Protein AF-A0A7J9ITI6-F1 (afdb_monomer_lite)

Secondary structure (DSSP, 8-state):
---HHHHHHHHH----B-TTTS-SB--HHIIIII-HHHHHHHHHTTPPPP----TTHHHHHHHHHHHHS-HHHHHHHHHHHHHHHH-

Structure (mmCIF, N/CA/C/O backbone):
data_AF-A0A7J9ITI6-F1
#
_entry.id   AF-A0A7J9ITI6-F1
#
loop_
_atom_site.group_PDB
_atom_site.id
_atom_site.type_symbol
_atom_site.label_atom_id
_atom_site.label_alt_id
_atom_site.label_comp_id
_atom_site.label_asym_id
_atom_site.label_entity_id
_atom_site.label_seq_id
_atom_site.pdbx_PDB_ins_code
_atom_site.Cartn_x
_atom_site.Cartn_y
_atom_site.Cartn_z
_atom_site.occupancy
_atom_site.B_iso_or_equiv
_atom_site.auth_seq_id
_atom_site.auth_comp_id
_atom_site.auth_asym_id
_atom_site.auth_atom_id
_atom_site.pdbx_PDB_model_num
ATOM 1 N N . MET A 1 1 ? -17.872 8.465 -8.842 1.00 40.50 1 MET A N 1
ATOM 2 C CA . MET A 1 1 ? -18.385 9.431 -7.844 1.00 40.50 1 MET A CA 1
ATOM 3 C C . MET A 1 1 ? -18.602 8.687 -6.538 1.00 40.50 1 MET A C 1
ATOM 5 O O . MET A 1 1 ? -19.302 7.683 -6.587 1.00 40.50 1 MET A O 1
ATOM 9 N N . PRO A 1 2 ? -18.011 9.107 -5.408 1.00 47.12 2 PRO A N 1
ATOM 10 C CA . PRO A 1 2 ? -18.337 8.519 -4.114 1.00 47.12 2 PRO A CA 1
ATOM 11 C C . PRO A 1 2 ? -19.722 9.013 -3.671 1.00 47.12 2 PRO A C 1
ATOM 13 O O . PRO A 1 2 ? -20.024 10.201 -3.777 1.00 47.12 2 PRO A O 1
ATOM 16 N N . THR A 1 3 ? -20.585 8.101 -3.229 1.00 59.62 3 THR A N 1
ATOM 17 C CA . THR A 1 3 ? -21.957 8.390 -2.792 1.00 59.62 3 THR A CA 1
ATOM 18 C C . THR A 1 3 ? -21.996 8.831 -1.329 1.00 59.62 3 THR A C 1
ATOM 20 O O . THR A 1 3 ? -21.237 8.351 -0.488 1.00 59.62 3 THR A O 1
ATOM 23 N N . LEU A 1 4 ? -22.938 9.722 -1.004 1.00 52.72 4 LEU A N 1
ATOM 24 C CA . LEU A 1 4 ? -23.202 10.227 0.352 1.00 52.72 4 LEU A CA 1
ATOM 25 C C . LEU A 1 4 ? -23.423 9.122 1.399 1.00 52.72 4 LEU A C 1
ATOM 27 O O . LEU A 1 4 ? -23.165 9.352 2.574 1.00 52.72 4 LEU A O 1
ATOM 31 N N . GLN A 1 5 ? -23.836 7.920 0.987 1.00 53.31 5 GLN A N 1
ATOM 32 C CA . GLN A 1 5 ? -23.955 6.753 1.867 1.00 53.31 5 GLN A CA 1
ATOM 33 C C . GLN A 1 5 ? -22.618 6.321 2.477 1.00 53.31 5 GLN A C 1
ATOM 35 O O . GLN A 1 5 ? -22.583 5.985 3.655 1.00 53.31 5 GLN A O 1
ATOM 40 N N . VAL A 1 6 ? -21.513 6.395 1.727 1.00 58.19 6 VAL A N 1
ATOM 41 C CA . VAL A 1 6 ? -20.175 6.071 2.251 1.00 58.19 6 VAL A CA 1
ATOM 42 C C . VAL A 1 6 ? -19.761 7.100 3.305 1.00 58.19 6 VAL A C 1
ATOM 44 O O . VAL A 1 6 ? -19.236 6.744 4.353 1.00 58.19 6 VAL A O 1
ATOM 47 N N . LEU A 1 7 ? -20.072 8.379 3.074 1.00 55.69 7 LEU A N 1
ATOM 48 C CA . LEU A 1 7 ? -19.813 9.456 4.037 1.00 55.69 7 LEU A CA 1
ATOM 49 C C . LEU A 1 7 ? -20.715 9.367 5.278 1.00 55.69 7 LEU A C 1
ATOM 51 O O . LEU A 1 7 ? -20.272 9.682 6.379 1.00 55.69 7 LEU A O 1
ATOM 55 N N . HIS A 1 8 ? -21.969 8.942 5.111 1.00 55.28 8 HIS A N 1
ATOM 56 C CA . HIS A 1 8 ? -22.931 8.788 6.201 1.00 55.28 8 HIS A CA 1
ATOM 57 C C . HIS A 1 8 ? -22.603 7.577 7.083 1.00 55.28 8 HIS A C 1
ATOM 59 O O . HIS A 1 8 ? -22.605 7.700 8.306 1.00 55.28 8 HIS A O 1
ATOM 65 N N . ASN A 1 9 ? -22.233 6.441 6.485 1.00 56.47 9 ASN A N 1
ATOM 66 C CA . ASN A 1 9 ? -21.791 5.261 7.231 1.00 56.47 9 ASN A CA 1
ATOM 67 C C . ASN A 1 9 ? -20.497 5.536 8.014 1.00 56.47 9 ASN A C 1
ATOM 69 O O . ASN A 1 9 ? -20.366 5.079 9.145 1.00 56.47 9 ASN A O 1
ATOM 73 N N . ARG A 1 10 ? -19.592 6.364 7.471 1.00 56.53 10 ARG A N 1
ATOM 74 C CA . ARG A 1 10 ? -18.357 6.796 8.152 1.00 56.53 10 ARG A CA 1
ATOM 75 C C . ARG A 1 10 ? -18.587 7.724 9.352 1.00 56.53 10 ARG A C 1
ATOM 77 O O . ARG A 1 10 ? -17.733 7.792 10.221 1.00 56.53 10 ARG A O 1
ATOM 84 N N . LYS A 1 11 ? -19.723 8.430 9.436 1.00 52.47 11 LYS A N 1
ATOM 85 C CA . LYS A 1 11 ? -20.042 9.312 10.581 1.00 52.47 11 LYS A CA 1
ATOM 86 C C . LYS A 1 11 ? -20.763 8.609 11.736 1.00 52.47 11 LYS A C 1
ATOM 88 O O . LYS A 1 11 ? -20.861 9.199 12.807 1.00 52.47 11 LYS A O 1
ATOM 93 N N . PHE A 1 12 ? -21.285 7.397 11.526 1.00 46.38 12 PHE A N 1
ATOM 94 C CA . PHE A 1 12 ? -22.079 6.669 12.528 1.00 46.38 12 PHE A CA 1
ATOM 95 C C . PHE A 1 12 ? -21.336 5.511 13.211 1.00 46.38 12 PHE A C 1
ATOM 97 O O . PHE A 1 12 ? -21.823 4.991 14.214 1.00 46.38 12 PHE A O 1
ATOM 104 N N . ALA A 1 13 ? -20.153 5.124 12.727 1.00 47.22 13 ALA A N 1
ATOM 105 C CA . ALA A 1 13 ? -19.277 4.205 13.443 1.00 47.22 13 ALA A CA 1
ATOM 106 C C . ALA A 1 13 ? -18.512 4.978 14.529 1.00 47.22 13 ALA A C 1
ATOM 108 O O . ALA A 1 13 ? -17.443 5.529 14.305 1.00 47.22 13 ALA A O 1
ATOM 109 N N . VAL A 1 14 ? -19.098 5.027 15.723 1.00 46.16 14 VAL A N 1
ATOM 110 C CA . VAL A 1 14 ? -18.568 5.600 16.977 1.00 46.16 14 VAL A CA 1
ATOM 111 C C . VAL A 1 14 ? -17.397 4.773 17.543 1.00 46.16 14 VAL A C 1
ATOM 113 O O . VAL A 1 14 ? -17.195 4.661 18.745 1.00 46.16 14 VAL A O 1
ATOM 116 N N . ALA A 1 15 ? -16.580 4.187 16.682 1.00 51.16 15 ALA A N 1
ATOM 117 C CA . ALA A 1 15 ? -15.274 3.715 17.073 1.00 51.16 15 ALA A CA 1
ATOM 118 C C . ALA A 1 15 ? -14.314 4.510 16.215 1.00 51.16 15 ALA A C 1
ATOM 120 O O . ALA A 1 15 ? -14.257 4.312 15.008 1.00 51.16 15 ALA A O 1
ATOM 121 N N . ASN A 1 16 ? -13.525 5.369 16.844 1.00 59.62 16 ASN A N 1
ATOM 122 C CA . ASN A 1 16 ? -12.324 5.921 16.241 1.00 59.62 16 ASN A CA 1
ATOM 123 C C . ASN A 1 16 ? -11.370 4.808 15.766 1.00 59.62 16 ASN A C 1
ATOM 125 O O . ASN A 1 16 ? -10.252 5.122 15.466 1.00 59.62 16 ASN A O 1
ATOM 129 N N . GLN A 1 17 ? -11.734 3.528 15.714 1.00 65.62 17 GLN A N 1
ATOM 130 C CA . GLN A 1 17 ? -10.840 2.415 15.453 1.00 65.62 17 GLN A CA 1
ATOM 131 C C . GLN A 1 17 ? -10.641 2.188 13.960 1.00 65.62 17 GLN A C 1
ATOM 133 O O . GLN A 1 17 ? -11.607 2.196 13.202 1.00 65.62 17 GLN A O 1
ATOM 138 N N . CYS A 1 18 ? -9.400 1.933 13.551 1.00 70.38 18 CYS A N 1
ATOM 139 C CA . CYS A 1 18 ? -9.086 1.576 12.175 1.00 70.38 18 CYS A CA 1
ATOM 140 C C . CYS A 1 18 ? -9.881 0.344 11.725 1.00 70.38 18 CYS A C 1
ATOM 142 O O . CYS A 1 18 ? -9.701 -0.743 12.266 1.00 70.38 18 CYS A O 1
ATOM 144 N N . LEU A 1 19 ? -10.702 0.472 10.682 1.00 68.25 19 LEU A N 1
ATOM 145 C CA . LEU A 1 19 ? -11.488 -0.646 10.138 1.00 68.25 19 LEU A CA 1
ATOM 146 C C . LEU A 1 19 ? -10.639 -1.760 9.503 1.00 68.25 19 LEU A C 1
ATOM 148 O O . LEU A 1 19 ? -11.133 -2.856 9.242 1.00 68.25 19 LEU A O 1
ATOM 152 N N . VAL A 1 20 ? -9.358 -1.487 9.258 1.00 73.12 20 VAL A N 1
ATOM 153 C CA . VAL A 1 20 ? -8.437 -2.408 8.590 1.00 73.12 20 VAL A CA 1
ATOM 154 C C . VAL A 1 20 ? -7.761 -3.353 9.591 1.00 73.12 20 VAL A C 1
ATOM 156 O O . VAL A 1 20 ? -7.686 -4.555 9.347 1.00 73.12 20 VAL A O 1
ATOM 159 N N . CYS A 1 21 ? -7.275 -2.842 10.726 1.00 74.38 21 CYS A N 1
ATOM 160 C CA . CYS A 1 21 ? -6.636 -3.656 11.773 1.00 74.38 21 CYS A CA 1
ATOM 161 C C . CYS A 1 21 ? -7.475 -3.804 13.051 1.00 74.38 21 CYS A C 1
ATOM 163 O O . CYS A 1 21 ? -7.127 -4.618 13.903 1.00 74.38 21 CYS A O 1
ATOM 165 N N . GLY A 1 22 ? -8.557 -3.041 13.198 1.00 67.06 22 GLY A N 1
ATOM 166 C CA . GLY A 1 22 ? -9.383 -2.991 14.405 1.00 67.06 22 GLY A CA 1
ATOM 167 C C . GLY A 1 22 ? -8.725 -2.290 15.597 1.00 67.06 22 GLY A C 1
ATOM 168 O O . GLY A 1 22 ? -9.298 -2.308 16.684 1.00 67.06 22 GLY A O 1
ATOM 169 N N . ASP A 1 23 ? -7.540 -1.695 15.421 1.00 64.69 23 ASP A N 1
ATOM 170 C CA . ASP A 1 23 ? -6.728 -1.116 16.494 1.00 64.69 23 ASP A CA 1
ATOM 171 C C . ASP A 1 23 ? -6.285 0.317 16.159 1.00 64.69 23 ASP A C 1
ATOM 173 O O . ASP A 1 23 ? -6.036 0.637 15.001 1.00 64.69 23 ASP A O 1
ATOM 177 N N . GLY A 1 24 ? -6.169 1.180 17.170 1.00 65.69 24 GLY A N 1
ATOM 178 C CA . GLY A 1 24 ? -5.735 2.578 17.009 1.00 65.69 24 GLY A CA 1
ATOM 179 C C . GLY A 1 24 ? -6.727 3.504 16.290 1.00 65.69 24 GLY A C 1
ATOM 180 O O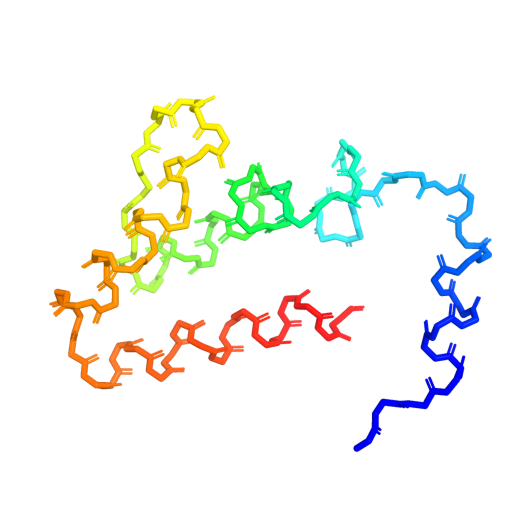 . GLY A 1 24 ? -7.739 3.053 15.767 1.00 65.69 24 GLY A O 1
ATOM 181 N N . GLU A 1 25 ? -6.454 4.818 16.290 1.00 73.69 25 GLU A N 1
ATOM 182 C CA . GLU A 1 25 ? -7.358 5.794 15.669 1.00 73.69 25 GLU A CA 1
ATOM 183 C C . GLU A 1 25 ? -7.368 5.678 14.126 1.00 73.69 25 GLU A C 1
ATOM 185 O O . GLU A 1 25 ? -6.293 5.642 13.527 1.00 73.69 25 GLU A O 1
ATOM 190 N N . GLU A 1 26 ? -8.528 5.654 13.453 1.00 69.75 26 GLU A N 1
ATOM 191 C CA . GLU A 1 26 ? -8.628 5.666 11.987 1.00 69.75 26 GLU A CA 1
ATOM 192 C C . GLU A 1 26 ? -8.239 7.040 11.435 1.00 69.75 26 GLU A C 1
ATOM 194 O O . GLU A 1 26 ? -9.063 7.879 11.068 1.00 69.75 26 GLU A O 1
ATOM 199 N N . THR A 1 27 ? -6.936 7.270 11.365 1.00 76.12 27 THR A N 1
ATOM 200 C CA . THR A 1 27 ? -6.342 8.393 10.654 1.00 76.12 27 THR A CA 1
ATOM 201 C C . THR A 1 27 ? -5.755 7.909 9.333 1.00 76.12 27 THR A C 1
ATOM 203 O O . THR A 1 27 ? -5.419 6.737 9.159 1.00 76.12 27 THR A O 1
ATOM 206 N N . ILE A 1 28 ? -5.597 8.821 8.370 1.00 73.31 28 ILE A N 1
ATOM 207 C CA . ILE A 1 28 ? -4.896 8.516 7.110 1.00 73.31 28 ILE A CA 1
ATOM 208 C C . ILE A 1 28 ? -3.464 8.047 7.413 1.00 73.31 28 ILE A C 1
ATOM 210 O O . ILE A 1 28 ? -2.949 7.148 6.764 1.00 73.31 28 ILE A O 1
ATOM 214 N N . GLU A 1 29 ? -2.823 8.627 8.422 1.00 74.44 29 GLU A N 1
ATOM 215 C CA . GLU A 1 29 ? -1.488 8.217 8.863 1.00 74.44 29 GLU A CA 1
ATOM 216 C C . GLU A 1 29 ? -1.517 6.775 9.366 1.00 74.44 29 GLU A C 1
ATOM 218 O O . GLU A 1 29 ? -0.763 5.938 8.876 1.00 74.44 29 GLU A O 1
ATOM 223 N N . HIS A 1 30 ? -2.486 6.437 10.218 1.00 76.88 30 HIS A N 1
ATOM 224 C CA . HIS A 1 30 ? -2.628 5.081 10.708 1.00 76.88 30 HIS A CA 1
ATOM 225 C C . HIS A 1 30 ? -2.898 4.094 9.568 1.00 76.88 30 HIS A C 1
ATOM 227 O O . HIS A 1 30 ? -2.157 3.136 9.402 1.00 76.88 30 HIS A O 1
ATOM 233 N N . VAL A 1 31 ? -3.896 4.331 8.716 1.00 77.25 31 VAL A N 1
ATOM 234 C CA . VAL A 1 31 ? -4.269 3.389 7.644 1.00 77.25 31 VAL A CA 1
ATOM 235 C C . VAL A 1 31 ? -3.114 3.128 6.671 1.00 77.25 31 VAL A C 1
ATOM 237 O O . VAL A 1 31 ? -2.941 1.991 6.231 1.00 77.25 31 VAL A O 1
ATOM 240 N N . PHE A 1 32 ? -2.315 4.144 6.336 1.00 74.31 32 PHE A N 1
ATOM 241 C CA . PHE A 1 32 ? -1.273 4.038 5.309 1.00 74.31 32 PHE A CA 1
ATOM 242 C C . PHE A 1 32 ? 0.118 3.709 5.861 1.00 74.31 32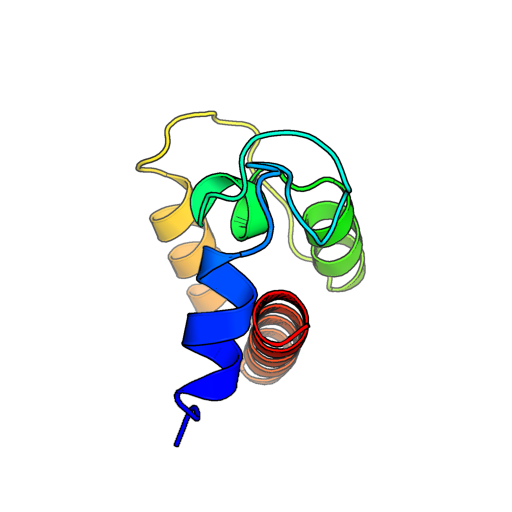 PHE A C 1
ATOM 244 O O . PHE A 1 32 ? 0.917 3.097 5.148 1.00 74.31 32 PHE A O 1
ATOM 251 N N . GLN A 1 33 ? 0.416 4.106 7.098 1.00 75.69 33 GLN A N 1
ATOM 252 C CA . GLN A 1 33 ? 1.734 3.956 7.708 1.00 75.69 33 GLN A CA 1
ATOM 253 C C . GLN A 1 33 ? 1.722 2.991 8.888 1.00 75.69 33 GLN A C 1
ATOM 255 O O . GLN A 1 33 ? 2.580 2.116 8.926 1.00 75.69 33 GLN A O 1
ATOM 260 N N . ASP A 1 34 ? 0.803 3.114 9.843 1.00 75.56 34 ASP A N 1
ATOM 261 C CA . ASP A 1 34 ? 0.913 2.396 11.129 1.00 75.56 34 ASP A CA 1
ATOM 262 C C . ASP A 1 34 ? 0.082 1.118 11.210 1.00 75.56 34 ASP A C 1
ATOM 264 O O . ASP A 1 34 ? 0.355 0.241 12.030 1.00 75.56 34 ASP A O 1
ATOM 268 N N . CYS A 1 35 ? -0.877 0.959 10.306 1.00 81.62 35 CYS A N 1
ATOM 269 C CA . CYS A 1 35 ? -1.749 -0.190 10.245 1.00 81.62 35 CYS A CA 1
ATOM 270 C C . CYS A 1 35 ? -0.920 -1.430 9.906 1.00 81.62 35 CYS A C 1
ATOM 272 O O . CYS A 1 35 ? -0.348 -1.568 8.818 1.00 81.62 35 CYS A O 1
ATOM 274 N N . SER A 1 36 ? -0.870 -2.364 10.853 1.00 81.44 36 SER A N 1
ATOM 275 C CA . SER A 1 36 ? -0.118 -3.616 10.742 1.00 81.44 36 SER A CA 1
ATOM 276 C C . SER A 1 36 ? -0.559 -4.464 9.546 1.00 81.44 36 SER A C 1
ATOM 278 O O . SER A 1 36 ? 0.265 -5.151 8.938 1.00 81.44 36 SER A O 1
ATOM 280 N N . PHE A 1 37 ? -1.837 -4.389 9.175 1.00 82.12 37 PHE A N 1
ATOM 281 C CA . PHE A 1 37 ? -2.393 -5.068 8.010 1.00 82.12 37 PHE A CA 1
ATOM 282 C C . PHE A 1 37 ? -1.920 -4.428 6.699 1.00 82.12 37 PHE A C 1
ATOM 284 O O . PHE A 1 37 ? -1.391 -5.120 5.829 1.00 82.12 37 PHE A O 1
ATOM 291 N N . THR A 1 38 ? -2.006 -3.100 6.583 1.00 82.31 38 THR A N 1
ATOM 292 C CA . THR A 1 38 ? -1.468 -2.362 5.430 1.00 82.31 38 THR A CA 1
ATOM 293 C C . THR A 1 38 ? 0.031 -2.608 5.266 1.00 82.31 38 THR A C 1
ATOM 295 O O . THR A 1 38 ? 0.501 -2.850 4.151 1.00 82.31 38 THR A O 1
ATOM 298 N N . ARG A 1 39 ? 0.786 -2.639 6.374 1.00 83.88 39 ARG A N 1
ATOM 299 C CA . ARG A 1 39 ? 2.214 -2.979 6.359 1.00 83.88 39 ARG A CA 1
ATOM 300 C C . ARG A 1 39 ? 2.487 -4.376 5.816 1.00 83.88 39 ARG A C 1
ATOM 302 O O . ARG A 1 39 ? 3.440 -4.542 5.059 1.00 83.88 39 ARG A O 1
ATOM 309 N N . GLN A 1 40 ? 1.673 -5.367 6.172 1.00 84.56 40 GLN A N 1
ATOM 310 C CA . GLN A 1 40 ? 1.819 -6.728 5.650 1.00 84.56 40 GLN A CA 1
ATOM 311 C C . GLN A 1 40 ? 1.570 -6.783 4.142 1.00 84.56 40 GLN A C 1
ATOM 313 O O . GLN A 1 40 ? 2.439 -7.251 3.412 1.00 84.56 40 GLN A O 1
ATOM 318 N N . ILE A 1 41 ? 0.461 -6.207 3.665 1.00 84.69 41 ILE A N 1
ATOM 319 C CA . ILE A 1 41 ? 0.146 -6.168 2.227 1.00 84.69 41 ILE A CA 1
ATOM 320 C C . ILE A 1 41 ? 1.275 -5.505 1.438 1.00 84.69 41 ILE A C 1
ATOM 322 O O . ILE A 1 41 ? 1.725 -6.016 0.415 1.00 84.69 41 ILE A O 1
ATOM 326 N N . LEU A 1 42 ? 1.754 -4.354 1.905 1.00 83.75 42 LEU A N 1
ATOM 327 C CA . LEU A 1 42 ? 2.802 -3.617 1.209 1.00 83.75 42 LEU A CA 1
ATOM 328 C C . LEU A 1 42 ? 4.147 -4.351 1.258 1.00 83.75 42 LEU A C 1
ATOM 330 O O . LEU A 1 42 ? 4.856 -4.381 0.250 1.00 83.75 42 LEU A O 1
ATOM 334 N N . LYS A 1 43 ? 4.469 -5.025 2.366 1.00 85.06 43 LYS A N 1
ATOM 335 C CA . LYS A 1 43 ? 5.647 -5.895 2.455 1.00 85.06 43 LYS A CA 1
ATOM 336 C C . LYS A 1 43 ? 5.584 -7.040 1.440 1.00 85.06 43 LYS A C 1
ATOM 338 O O . LYS A 1 43 ? 6.583 -7.287 0.766 1.00 85.06 43 LYS A O 1
ATOM 343 N N . ASP A 1 44 ? 4.425 -7.670 1.266 1.00 85.69 44 ASP A N 1
ATOM 344 C CA . ASP A 1 44 ? 4.217 -8.729 0.265 1.00 85.69 44 ASP A CA 1
ATOM 345 C C . ASP A 1 44 ? 4.343 -8.203 -1.175 1.00 85.69 44 ASP A C 1
ATOM 347 O O . ASP A 1 44 ? 4.777 -8.915 -2.082 1.00 85.69 44 ASP A O 1
ATOM 351 N N . LEU A 1 45 ? 4.047 -6.919 -1.388 1.00 83.38 45 LEU A N 1
ATOM 352 C CA . LEU A 1 45 ? 4.275 -6.209 -2.652 1.00 83.38 45 LEU A CA 1
ATOM 353 C C . LEU A 1 45 ? 5.728 -5.725 -2.826 1.00 83.38 45 LEU A C 1
ATOM 355 O O . LEU A 1 45 ? 6.051 -5.053 -3.813 1.00 83.38 45 LEU A O 1
ATOM 359 N N . GLY A 1 46 ? 6.619 -6.076 -1.895 1.00 83.19 46 GLY A N 1
ATOM 360 C CA . GLY A 1 46 ? 8.037 -5.730 -1.922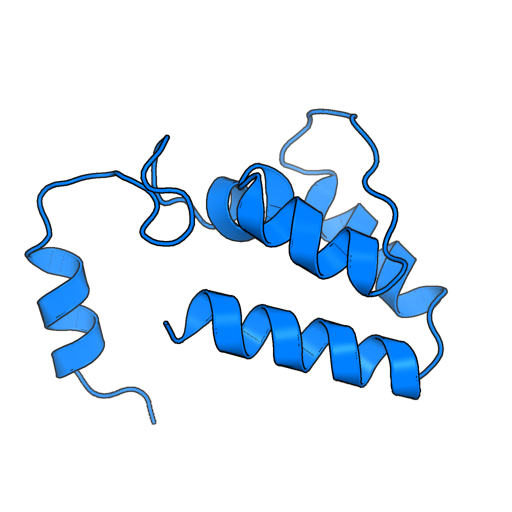 1.00 83.19 46 GLY A CA 1
ATOM 361 C C . GLY A 1 46 ? 8.319 -4.269 -1.580 1.00 83.19 46 GLY A C 1
ATOM 362 O O . GLY A 1 46 ? 9.308 -3.718 -2.065 1.00 83.19 46 GLY A O 1
ATOM 363 N N . VAL A 1 47 ? 7.441 -3.616 -0.817 1.00 82.19 47 VAL A N 1
ATOM 364 C CA . VAL A 1 47 ? 7.631 -2.255 -0.301 1.00 82.19 47 VAL A CA 1
ATOM 365 C C . VAL A 1 47 ? 8.243 -2.327 1.098 1.00 82.19 47 VAL A C 1
ATOM 367 O O . VAL A 1 47 ? 7.700 -2.966 1.999 1.00 82.19 47 VAL A O 1
ATOM 370 N N . SER A 1 48 ? 9.392 -1.679 1.287 1.00 75.69 48 SER A N 1
ATOM 371 C CA . SER A 1 48 ? 10.085 -1.617 2.577 1.00 75.69 48 SER A CA 1
ATOM 372 C C . SER A 1 48 ? 9.715 -0.347 3.335 1.00 75.69 48 SER A C 1
ATOM 374 O O . SER A 1 48 ? 9.959 0.751 2.839 1.00 75.69 48 SER A O 1
ATOM 376 N N . PHE A 1 49 ? 9.186 -0.487 4.548 1.00 70.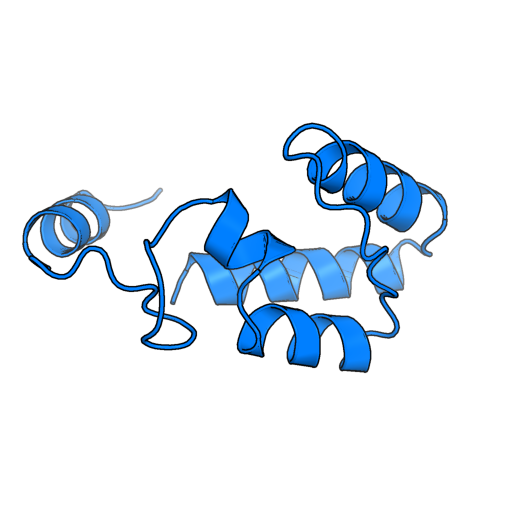75 49 PHE A N 1
ATOM 377 C CA . PHE A 1 49 ? 8.893 0.644 5.431 1.00 70.75 49 PHE A CA 1
ATOM 378 C C . PHE A 1 49 ? 10.145 1.092 6.180 1.00 70.75 49 PHE A C 1
ATOM 380 O O . PHE A 1 49 ? 10.850 0.264 6.758 1.00 70.75 49 PHE A O 1
ATOM 387 N N . THR A 1 50 ? 10.391 2.400 6.215 1.00 63.72 50 THR A N 1
ATOM 388 C CA . THR A 1 50 ? 11.337 3.012 7.152 1.00 63.72 50 THR A CA 1
ATOM 389 C C . THR A 1 50 ? 10.628 3.242 8.483 1.00 63.72 50 THR A C 1
ATOM 391 O O . THR A 1 50 ? 9.518 3.765 8.516 1.00 63.72 50 THR A O 1
ATOM 394 N N . THR A 1 51 ? 11.238 2.819 9.586 1.00 57.34 51 THR A N 1
ATOM 395 C CA . THR A 1 51 ? 10.679 2.938 10.945 1.00 57.34 51 THR A CA 1
ATOM 396 C C . THR A 1 51 ? 10.762 4.346 11.540 1.00 57.34 51 THR A C 1
ATOM 398 O O . THR A 1 51 ? 10.422 4.503 12.710 1.00 57.34 51 THR A O 1
ATOM 401 N N . ASP A 1 52 ? 11.198 5.357 10.784 1.00 55.22 52 ASP A N 1
ATOM 402 C CA . ASP A 1 52 ? 11.288 6.718 11.311 1.00 55.22 52 ASP A CA 1
ATOM 403 C C . ASP A 1 52 ? 9.903 7.369 11.407 1.00 55.22 52 ASP A C 1
ATOM 405 O O . ASP A 1 52 ? 9.123 7.458 10.458 1.00 55.22 52 ASP A O 1
ATOM 409 N N . ASN A 1 53 ? 9.580 7.734 12.644 1.00 53.25 53 ASN A N 1
ATOM 410 C CA . ASN A 1 53 ? 8.237 7.947 13.172 1.00 53.25 53 ASN A CA 1
ATOM 411 C C . ASN A 1 53 ? 7.775 9.410 13.052 1.00 53.25 53 ASN A C 1
ATOM 413 O O . ASN A 1 53 ? 7.020 9.899 13.889 1.00 53.25 53 ASN A O 1
ATOM 417 N N . ASN A 1 54 ? 8.271 10.146 12.056 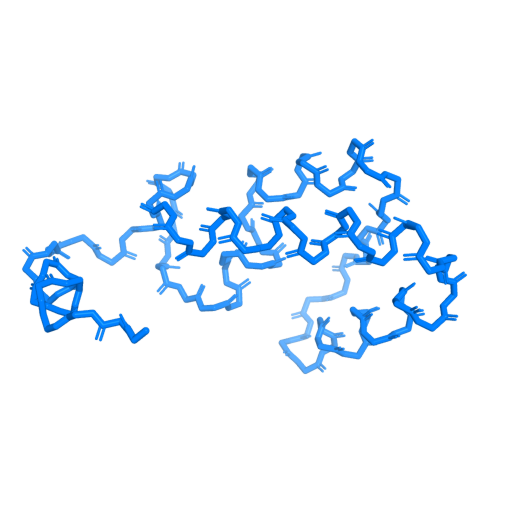1.00 57.47 54 ASN A N 1
ATOM 418 C CA . ASN A 1 54 ? 7.855 11.526 11.831 1.00 57.47 54 ASN A CA 1
ATOM 419 C C . ASN A 1 54 ? 6.728 11.554 10.792 1.00 57.47 54 ASN A C 1
ATOM 421 O O . ASN A 1 54 ? 6.940 11.213 9.632 1.00 57.47 54 ASN A O 1
ATOM 425 N N . ASN A 1 55 ? 5.534 12.021 11.173 1.00 55.28 55 ASN A N 1
ATOM 426 C CA . ASN A 1 55 ? 4.337 12.096 10.311 1.00 55.28 55 ASN A CA 1
ATOM 427 C C . ASN A 1 55 ? 4.542 12.877 8.994 1.00 55.28 55 ASN A C 1
ATOM 429 O O . ASN A 1 55 ? 3.740 12.773 8.067 1.00 55.28 55 ASN A O 1
ATOM 433 N N . GLN A 1 56 ? 5.615 13.659 8.872 1.00 57.00 56 GLN A N 1
ATOM 434 C CA . GLN A 1 56 ? 5.975 14.360 7.638 1.00 57.00 56 GLN A CA 1
ATOM 435 C C . GLN A 1 56 ? 6.766 13.476 6.651 1.00 57.00 56 GLN A C 1
ATOM 437 O O . GLN A 1 56 ? 6.836 13.780 5.459 1.00 57.00 56 GLN A O 1
ATOM 442 N N . GLU A 1 57 ? 7.319 12.356 7.118 1.00 72.81 57 GLU A N 1
ATOM 443 C CA . GLU A 1 57 ? 8.208 11.485 6.352 1.00 72.81 57 GLU A CA 1
ATOM 444 C C . GLU A 1 57 ? 7.478 10.396 5.572 1.00 72.81 57 GLU A C 1
ATOM 446 O O . GLU A 1 57 ? 7.959 10.026 4.507 1.00 72.81 57 GLU A O 1
ATOM 451 N N . TRP A 1 58 ? 6.292 9.934 5.983 1.00 73.25 58 TRP A N 1
ATOM 452 C CA . TRP A 1 58 ? 5.618 8.831 5.274 1.00 73.25 58 TRP A CA 1
ATOM 453 C C . TRP A 1 58 ? 5.186 9.199 3.852 1.00 73.25 58 TRP A C 1
ATOM 455 O O . TRP A 1 58 ? 5.291 8.384 2.936 1.00 73.25 58 TRP A O 1
ATOM 465 N N . ARG A 1 59 ? 4.750 10.447 3.631 1.00 78.44 59 ARG A N 1
ATOM 466 C CA . ARG A 1 59 ? 4.407 10.944 2.287 1.00 78.44 59 ARG A CA 1
ATOM 467 C C . ARG A 1 59 ? 5.641 11.021 1.399 1.00 78.44 59 ARG A C 1
ATOM 469 O O . ARG A 1 59 ? 5.572 10.672 0.223 1.00 78.44 59 ARG A O 1
ATOM 476 N N . MET A 1 60 ? 6.762 11.470 1.962 1.00 81.25 60 MET A N 1
ATOM 477 C CA . MET A 1 60 ? 8.036 11.532 1.247 1.00 81.25 60 MET A CA 1
ATOM 478 C C . MET A 1 60 ? 8.580 10.132 0.969 1.00 81.25 60 MET A C 1
ATOM 480 O O . MET A 1 60 ? 9.018 9.868 -0.144 1.00 81.25 60 MET A O 1
ATOM 484 N N . TRP A 1 61 ? 8.490 9.221 1.935 1.00 83.19 61 TRP A N 1
ATOM 485 C CA . TRP A 1 61 ? 8.837 7.814 1.781 1.00 83.19 61 TRP A CA 1
ATOM 486 C C . TRP A 1 61 ? 8.030 7.168 0.654 1.00 83.19 61 TRP A C 1
ATOM 488 O O . TRP A 1 61 ? 8.625 6.590 -0.253 1.00 83.19 61 TRP A O 1
ATOM 498 N N . LEU A 1 62 ? 6.703 7.345 0.638 1.00 81.38 62 LEU A N 1
ATOM 499 C CA . LEU A 1 62 ? 5.865 6.866 -0.460 1.00 81.38 62 LEU A CA 1
ATOM 500 C C . LEU A 1 62 ? 6.302 7.462 -1.793 1.00 81.38 62 LEU A C 1
ATOM 502 O O . LEU A 1 62 ? 6.485 6.722 -2.754 1.00 81.38 62 LEU A O 1
ATOM 506 N N . ALA A 1 63 ? 6.509 8.778 -1.864 1.00 84.88 63 ALA A N 1
ATOM 507 C CA . ALA A 1 63 ? 6.960 9.419 -3.094 1.00 84.88 63 ALA A CA 1
ATOM 508 C C . ALA A 1 63 ? 8.290 8.823 -3.589 1.00 84.88 63 ALA A C 1
ATOM 510 O O . ALA A 1 63 ? 8.415 8.494 -4.766 1.00 84.88 63 ALA A O 1
ATOM 511 N N . VAL A 1 64 ? 9.259 8.614 -2.693 1.00 84.69 64 VAL A N 1
ATOM 512 C CA . VAL A 1 64 ? 10.552 7.992 -3.009 1.00 84.69 64 VAL A CA 1
ATOM 513 C C . VAL A 1 64 ? 10.378 6.547 -3.476 1.00 84.69 64 VAL A C 1
ATOM 515 O O . VAL A 1 64 ? 11.019 6.146 -4.447 1.00 84.69 64 VAL A O 1
ATOM 518 N N . GLU A 1 65 ? 9.511 5.769 -2.831 1.00 83.62 65 GLU A N 1
ATOM 519 C CA . GLU A 1 65 ? 9.239 4.384 -3.216 1.00 83.62 65 GLU A CA 1
ATOM 520 C C . GLU A 1 65 ? 8.589 4.312 -4.604 1.00 83.62 65 GLU A C 1
ATOM 522 O O . GLU A 1 65 ? 9.013 3.515 -5.437 1.00 83.62 65 GLU A O 1
ATOM 527 N N . PHE A 1 66 ? 7.632 5.197 -4.904 1.00 83.88 66 PHE A N 1
ATOM 528 C CA . PHE A 1 66 ? 7.011 5.311 -6.228 1.00 83.88 66 PHE A CA 1
ATOM 529 C C . PHE A 1 66 ? 7.998 5.772 -7.309 1.00 83.88 66 PHE A C 1
ATOM 531 O O . PHE A 1 66 ? 7.911 5.307 -8.442 1.00 83.88 66 PHE A O 1
ATOM 538 N N . ILE A 1 67 ? 8.947 6.653 -6.977 1.00 87.25 67 ILE A N 1
ATOM 539 C CA . ILE A 1 67 ? 10.003 7.091 -7.906 1.00 87.25 67 ILE A CA 1
ATOM 540 C C . ILE A 1 67 ? 10.977 5.945 -8.215 1.00 87.25 67 ILE A C 1
ATOM 542 O O . ILE A 1 67 ? 11.438 5.817 -9.347 1.00 87.25 67 ILE A O 1
ATOM 546 N N . LYS A 1 68 ? 11.306 5.114 -7.219 1.00 85.19 68 LYS A N 1
ATOM 547 C CA . LYS A 1 68 ? 12.223 3.971 -7.373 1.00 85.19 68 LYS A CA 1
ATOM 548 C C . LYS A 1 68 ? 11.558 2.745 -8.003 1.00 85.19 68 LYS A C 1
ATOM 550 O O . LYS A 1 68 ? 12.246 1.891 -8.561 1.00 85.19 68 LYS A O 1
ATOM 555 N N . ALA A 1 69 ? 10.244 2.618 -7.871 1.00 84.38 69 ALA A N 1
ATOM 556 C CA . ALA A 1 69 ? 9.480 1.483 -8.356 1.00 84.38 69 ALA A CA 1
ATOM 557 C C . ALA A 1 69 ? 9.274 1.523 -9.879 1.00 84.38 69 ALA A C 1
ATOM 559 O O . ALA A 1 69 ? 9.183 2.575 -10.509 1.00 84.38 69 ALA A O 1
ATOM 560 N N . SER A 1 70 ? 9.152 0.343 -10.491 1.00 89.38 70 SER A N 1
ATOM 561 C CA . SER A 1 70 ? 8.703 0.245 -11.881 1.00 89.38 70 SER A CA 1
ATOM 562 C C . SER A 1 70 ? 7.229 0.636 -11.998 1.00 89.38 70 SER A C 1
ATOM 564 O O . SER A 1 70 ? 6.462 0.484 -11.049 1.00 89.38 70 SER A O 1
ATOM 566 N N . ILE A 1 71 ? 6.796 1.048 -13.193 1.00 88.94 71 ILE A N 1
ATOM 567 C CA . ILE A 1 71 ? 5.386 1.382 -13.467 1.00 88.94 71 ILE A CA 1
ATOM 568 C C . ILE A 1 71 ? 4.450 0.234 -13.050 1.00 88.94 71 ILE A C 1
ATOM 570 O O . ILE A 1 71 ? 3.398 0.470 -12.459 1.00 88.94 71 ILE A O 1
ATOM 574 N N . GLU A 1 72 ? 4.847 -1.014 -13.305 1.00 89.12 72 GLU A N 1
ATOM 575 C CA . GLU A 1 72 ? 4.074 -2.197 -12.912 1.00 89.12 72 GLU A CA 1
ATOM 576 C C . GLU A 1 72 ? 3.979 -2.363 -11.389 1.00 89.12 72 GLU A C 1
ATOM 578 O O . GLU A 1 72 ? 2.910 -2.687 -10.870 1.00 89.12 72 GLU A O 1
ATOM 583 N N . LYS A 1 73 ? 5.058 -2.082 -10.646 1.00 86.31 73 LYS A N 1
ATOM 584 C CA . LYS A 1 73 ? 5.033 -2.083 -9.176 1.00 86.31 73 LYS A CA 1
ATOM 585 C C . LYS A 1 73 ? 4.171 -0.929 -8.645 1.00 86.31 73 LYS A C 1
ATOM 587 O O . LYS A 1 73 ? 3.332 -1.162 -7.778 1.00 86.31 73 LYS A O 1
ATOM 592 N N . CYS A 1 74 ? 4.275 0.269 -9.223 1.00 87.62 74 CYS A N 1
ATOM 593 C CA . CYS A 1 74 ? 3.441 1.423 -8.870 1.00 87.62 74 CYS A CA 1
ATOM 594 C C . CYS A 1 74 ? 1.945 1.141 -9.052 1.00 87.62 74 CYS A C 1
ATOM 596 O O . CYS A 1 74 ? 1.151 1.482 -8.178 1.00 87.62 74 CYS A O 1
ATOM 598 N N . LYS A 1 75 ? 1.550 0.470 -10.144 1.00 89.62 75 LYS A N 1
ATOM 599 C CA . LYS A 1 75 ? 0.156 0.048 -10.361 1.00 89.62 75 LYS A CA 1
ATOM 600 C C . LYS A 1 75 ? -0.334 -0.874 -9.247 1.00 89.62 75 LYS A C 1
ATOM 602 O O . LYS A 1 75 ? -1.417 -0.654 -8.717 1.00 89.62 75 LYS A O 1
ATOM 607 N N . ARG A 1 76 ? 0.461 -1.881 -8.869 1.00 88.38 76 ARG A N 1
ATOM 608 C CA . ARG A 1 76 ? 0.095 -2.821 -7.794 1.00 88.38 76 ARG A CA 1
ATOM 609 C C . ARG A 1 76 ? -0.064 -2.112 -6.452 1.00 88.38 76 ARG A C 1
ATOM 611 O O . ARG A 1 76 ? -1.054 -2.344 -5.768 1.00 88.38 76 ARG A O 1
ATOM 618 N N . ILE A 1 77 ? 0.864 -1.218 -6.115 1.00 85.56 77 ILE A N 1
ATOM 619 C CA . ILE A 1 77 ? 0.805 -0.417 -4.885 1.00 85.56 77 ILE A CA 1
ATOM 620 C C . ILE A 1 77 ? -0.433 0.493 -4.890 1.00 85.56 77 ILE A C 1
ATOM 622 O O . ILE A 1 77 ? -1.169 0.534 -3.908 1.00 85.56 77 ILE A O 1
ATOM 626 N N . ALA A 1 78 ? -0.714 1.182 -6.000 1.00 87.00 78 ALA A N 1
ATOM 627 C CA . ALA A 1 78 ? -1.884 2.051 -6.124 1.00 87.00 78 ALA A CA 1
ATOM 628 C C . ALA A 1 78 ? -3.207 1.278 -5.994 1.00 87.00 78 ALA A C 1
ATOM 630 O O . ALA A 1 78 ? -4.120 1.740 -5.314 1.00 87.00 78 ALA A O 1
ATOM 631 N N . VAL A 1 79 ? -3.303 0.088 -6.600 1.00 87.88 79 VAL A N 1
ATOM 632 C CA . VAL A 1 79 ? -4.470 -0.796 -6.447 1.00 87.88 79 VAL A CA 1
ATOM 633 C C . VAL A 1 79 ? -4.616 -1.259 -5.000 1.00 87.88 79 VAL A C 1
ATOM 635 O O . VAL A 1 79 ? -5.723 -1.218 -4.473 1.00 87.88 79 VAL A O 1
ATOM 638 N N . ALA A 1 80 ? -3.523 -1.645 -4.337 1.00 85.81 80 ALA A N 1
ATOM 639 C CA . ALA A 1 80 ? -3.558 -2.056 -2.936 1.00 85.81 80 ALA A CA 1
ATOM 640 C C . ALA A 1 80 ? -4.081 -0.933 -2.032 1.00 85.81 80 ALA A C 1
ATOM 642 O O . ALA A 1 80 ? -5.005 -1.156 -1.256 1.00 85.81 80 ALA A O 1
ATOM 643 N N . PHE A 1 81 ? -3.575 0.293 -2.197 1.00 82.81 81 PHE A N 1
ATOM 644 C CA . PHE A 1 81 ? -4.087 1.451 -1.464 1.00 82.81 81 PHE A CA 1
ATOM 645 C C . PHE A 1 81 ? -5.548 1.761 -1.774 1.00 82.81 81 PHE A C 1
ATOM 647 O O . PHE A 1 81 ? -6.301 2.113 -0.870 1.00 82.81 81 PHE A O 1
ATOM 654 N N . TRP A 1 82 ? -5.965 1.618 -3.032 1.00 83.94 82 TRP A N 1
ATOM 655 C CA . TRP A 1 82 ? -7.358 1.825 -3.409 1.00 83.94 82 TRP A CA 1
ATOM 656 C C . TRP A 1 82 ? -8.286 0.818 -2.722 1.00 83.94 82 TRP A C 1
ATOM 658 O O . TRP A 1 82 ? -9.312 1.221 -2.187 1.00 83.94 82 TRP A O 1
ATOM 668 N N . VAL A 1 83 ? -7.900 -0.461 -2.669 1.00 82.31 83 VAL A N 1
ATOM 669 C CA . VAL A 1 83 ? -8.655 -1.504 -1.956 1.00 82.31 83 VAL A CA 1
ATOM 670 C C . VAL A 1 83 ? -8.692 -1.227 -0.453 1.00 82.31 83 VAL A C 1
ATOM 672 O O . VAL A 1 83 ? -9.765 -1.286 0.133 1.00 82.31 83 VAL A O 1
ATOM 675 N N . ILE A 1 84 ? -7.558 -0.866 0.156 1.00 79.31 84 ILE A N 1
ATOM 676 C CA . ILE A 1 84 ? -7.466 -0.556 1.594 1.00 79.31 84 ILE A CA 1
ATOM 677 C C . ILE A 1 84 ? -8.346 0.645 1.973 1.00 79.31 84 ILE A C 1
ATOM 679 O O . ILE A 1 84 ? -8.950 0.643 3.035 1.00 79.31 84 ILE A O 1
ATOM 683 N N . TRP A 1 85 ? -8.432 1.665 1.114 1.00 73.62 85 TRP A N 1
ATOM 684 C CA . TRP A 1 85 ? -9.218 2.878 1.374 1.00 73.62 85 TRP A CA 1
ATOM 685 C C . TRP A 1 85 ? -10.717 2.746 1.057 1.00 73.62 85 TRP A C 1
ATOM 687 O O . TRP A 1 85 ? -11.541 3.526 1.555 1.00 73.62 85 TRP A O 1
ATOM 697 N N . PHE A 1 86 ? -11.061 1.849 0.131 1.00 67.56 86 PHE A N 1
ATOM 698 C CA . PHE A 1 86 ? -12.435 1.650 -0.323 1.00 67.56 86 PHE A CA 1
ATOM 699 C C . PHE A 1 86 ? -13.203 0.630 0.522 1.00 67.56 86 PHE A C 1
ATOM 701 O O . PHE A 1 86 ? -14.431 0.714 0.565 1.00 67.56 86 PHE A O 1
ATOM 708 N N . ASN A 1 87 ? -12.495 -0.305 1.160 1.00 55.38 87 ASN A N 1
ATOM 709 C CA . ASN A 1 87 ? -13.066 -1.206 2.162 1.00 55.38 87 ASN A CA 1
ATOM 710 C C . ASN A 1 87 ? -13.533 -0.425 3.400 1.00 55.38 87 ASN A C 1
ATOM 712 O O . ASN A 1 87 ? -14.578 -0.813 3.963 1.00 55.38 87 ASN A O 1
#

Sequence (87 aa):
MPTLQVLHNRKFAVANQCLVCGDGEETIEHVFQDCSFTRQILKDLGVSFTTDNNNQEWRMWLAVEFIKASIEKCKRIAVAFWVIWFN

Organism: NCBI:txid34283

InterPro domains:
  IPR026960 Reverse transcriptase zinc-binding domain [PF13966] (2-41)

Foldseek 3Di:
DDDVVVVVVVVPPPDLAQPQQRHDGPDPCCLCPVPPRNVVQVVVLVQDDDPDDDSVCSVVSVVVSCVVDDPVSNVSNVVSVVVSVVD

Radius of gyration: 13.98 Å; chains: 1; bounding box: 36×23×30 Å

pLDDT: mean 72.63, std 13.22, range [40.5, 89.62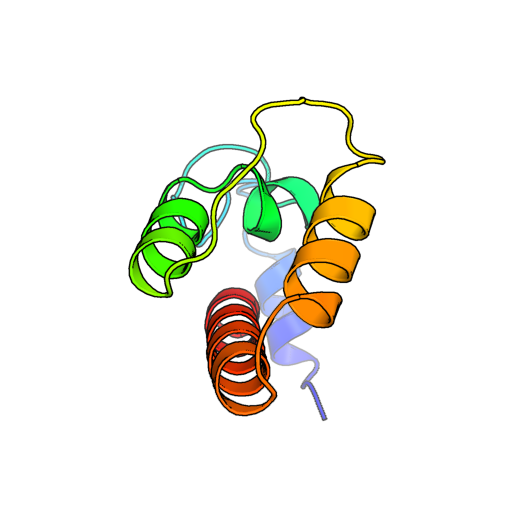]